Protein AF-A0A9D1AFL1-F1 (afdb_monomer)

Solvent-accessible surface area (backbone atoms only — not comparable to full-atom values): 7717 Å² total; per-residue (Å²): 145,83,75,77,74,68,64,63,64,58,60,62,61,65,68,70,75,69,78,65,87,65,77,75,76,72,66,65,65,44,77,42,78,76,42,75,74,48,72,42,82,86,29,44,32,30,38,30,37,50,45,59,66,92,57,89,72,79,67,43,82,42,79,45,62,48,96,90,42,68,37,44,47,45,50,31,86,37,52,52,47,37,36,32,83,46,102,89,42,67,42,46,48,61,56,32,39,79,72,64,58,34,52,73,70,42,52,54,53,49,16,63,69,35,50,90,69,41,58,69,72,70,57,83,81,121

Structure (mmCIF, N/CA/C/O backbone):
data_AF-A0A9D1AFL1-F1
#
_entry.id   AF-A0A9D1AFL1-F1
#
loop_
_atom_site.group_PDB
_atom_site.id
_atom_site.type_symbol
_atom_site.label_atom_id
_atom_site.label_alt_id
_atom_site.label_comp_id
_atom_site.label_asym_id
_atom_site.label_entity_id
_atom_site.label_seq_id
_atom_site.pdbx_PDB_ins_code
_atom_site.Cartn_x
_atom_site.Cartn_y
_atom_site.Cartn_z
_atom_site.occupancy
_atom_site.B_iso_or_equiv
_atom_site.auth_seq_id
_atom_site.auth_comp_id
_atom_site.auth_asym_id
_atom_site.auth_atom_id
_atom_site.pdbx_PDB_model_num
ATOM 1 N N . MET A 1 1 ? 40.364 20.022 47.396 1.00 50.88 1 MET A N 1
ATOM 2 C CA . MET A 1 1 ? 39.126 19.903 46.589 1.00 50.88 1 MET A CA 1
ATOM 3 C C . MET A 1 1 ? 38.924 21.137 45.696 1.00 50.88 1 MET A C 1
ATOM 5 O O . MET A 1 1 ? 38.024 21.923 45.929 1.00 50.88 1 MET A O 1
ATOM 9 N N . LYS A 1 2 ? 39.799 21.366 44.702 1.00 48.72 2 LYS A N 1
ATOM 10 C CA . LYS A 1 2 ? 39.700 22.515 43.764 1.00 48.72 2 LYS A CA 1
ATOM 11 C C . LYS A 1 2 ? 40.083 22.172 42.311 1.00 48.72 2 LYS A C 1
ATOM 13 O O . LYS A 1 2 ? 40.118 23.053 41.464 1.00 48.72 2 LYS A O 1
ATOM 18 N N . LYS A 1 3 ? 40.371 20.897 42.013 1.00 46.31 3 LYS A N 1
ATOM 19 C CA . LYS A 1 3 ? 40.819 20.443 40.681 1.00 46.31 3 LYS A CA 1
ATOM 20 C C . LYS A 1 3 ? 39.782 19.610 39.912 1.00 46.31 3 LYS A C 1
ATOM 22 O O . LYS A 1 3 ? 39.968 19.393 38.726 1.00 46.31 3 LYS A O 1
ATOM 27 N N . LEU A 1 4 ? 38.681 19.206 40.552 1.00 46.31 4 LEU A N 1
ATOM 28 C CA . LEU A 1 4 ? 37.639 18.373 39.929 1.00 46.31 4 LEU A CA 1
ATOM 29 C C . LEU A 1 4 ? 36.564 19.170 39.172 1.00 46.31 4 LEU A C 1
ATOM 31 O O . LEU A 1 4 ? 35.841 18.595 38.373 1.00 46.31 4 LEU A O 1
ATOM 35 N N . LEU A 1 5 ? 36.484 20.494 39.355 1.00 46.41 5 LEU A N 1
ATOM 36 C CA . LEU A 1 5 ? 35.430 21.306 38.728 1.00 46.41 5 LEU A CA 1
ATOM 37 C C . LEU A 1 5 ? 35.746 21.750 37.287 1.00 46.41 5 LEU A C 1
ATOM 39 O O . LEU A 1 5 ? 34.862 22.221 36.584 1.00 46.41 5 LEU A O 1
ATOM 43 N N . LYS A 1 6 ? 37.003 21.631 36.836 1.00 44.78 6 LYS A N 1
ATOM 44 C CA . LYS A 1 6 ? 37.420 22.123 35.509 1.00 44.78 6 LYS A CA 1
ATOM 45 C C . LYS A 1 6 ? 37.259 21.102 34.381 1.00 44.78 6 LYS A C 1
ATOM 47 O O . LYS A 1 6 ? 37.307 21.500 33.225 1.00 44.78 6 LYS A O 1
ATOM 52 N N . LEU A 1 7 ? 37.051 19.819 34.693 1.00 43.81 7 LEU A N 1
ATOM 53 C CA . LEU A 1 7 ? 36.918 18.780 33.664 1.00 43.81 7 LEU A CA 1
ATOM 54 C C . LEU A 1 7 ? 35.496 18.673 33.090 1.00 43.81 7 LEU A C 1
ATOM 56 O O . LEU A 1 7 ? 35.327 18.243 31.956 1.00 43.81 7 LEU A O 1
ATOM 60 N N . VAL A 1 8 ? 34.477 19.103 33.840 1.00 46.69 8 VAL A N 1
ATOM 61 C CA . VAL A 1 8 ? 33.069 18.973 33.418 1.00 46.69 8 VAL A CA 1
ATOM 62 C C . VAL A 1 8 ? 32.679 20.033 32.374 1.00 46.69 8 VAL A C 1
ATOM 64 O O . VAL A 1 8 ? 31.831 19.784 31.526 1.00 46.69 8 VAL A O 1
ATOM 67 N N . LEU A 1 9 ? 33.347 21.190 32.362 1.00 45.31 9 LEU A N 1
ATOM 68 C CA . LEU A 1 9 ? 33.032 22.295 31.444 1.00 45.31 9 LEU A CA 1
ATOM 69 C C . LEU A 1 9 ? 33.585 22.116 30.019 1.00 45.31 9 LEU A C 1
ATOM 71 O O . LEU A 1 9 ? 33.057 22.721 29.093 1.00 45.31 9 LEU A O 1
ATOM 75 N N . VAL A 1 10 ? 34.603 21.273 29.816 1.00 49.81 10 VAL A N 1
ATOM 76 C CA . VAL A 1 10 ? 35.167 21.031 28.471 1.00 49.81 10 VAL A CA 1
ATOM 77 C C . VAL A 1 10 ? 34.374 19.959 27.713 1.00 49.81 10 VAL A C 1
ATOM 79 O O . VAL A 1 10 ? 34.250 20.039 26.495 1.00 49.81 10 VAL A O 1
ATOM 82 N N . ALA A 1 11 ? 33.750 19.010 28.417 1.00 45.81 11 ALA A N 1
ATOM 83 C CA . ALA A 1 11 ? 32.910 17.987 27.790 1.00 45.81 11 ALA A CA 1
ATOM 84 C C . ALA A 1 11 ? 31.579 18.549 27.249 1.00 45.81 11 ALA A C 1
ATOM 86 O O . ALA A 1 11 ? 31.095 18.088 26.221 1.00 45.81 11 ALA A O 1
ATOM 87 N N . ALA A 1 12 ? 31.018 19.583 27.886 1.00 47.12 12 ALA A N 1
ATOM 88 C CA . ALA A 1 12 ? 29.766 20.203 27.441 1.00 47.12 12 ALA A CA 1
ATOM 89 C C . ALA A 1 12 ? 29.938 21.154 26.238 1.00 47.12 12 ALA A C 1
ATOM 91 O O . ALA A 1 12 ? 28.985 21.387 25.503 1.00 47.12 12 ALA A O 1
ATOM 92 N N . ALA A 1 13 ? 31.143 21.686 26.006 1.00 45.66 13 ALA A N 1
ATOM 93 C CA . ALA A 1 13 ? 31.402 22.603 24.892 1.00 45.66 13 ALA A CA 1
ATOM 94 C C . ALA A 1 13 ? 31.730 21.879 23.573 1.00 45.66 13 ALA A C 1
ATOM 96 O O . ALA A 1 13 ? 31.491 22.426 22.501 1.00 45.66 13 ALA A O 1
ATOM 97 N N . VAL A 1 14 ? 32.242 20.644 23.633 1.00 45.62 14 VAL A N 1
ATOM 98 C CA . VAL A 1 14 ? 32.554 19.844 22.433 1.00 45.62 14 VAL A CA 1
ATOM 99 C C . VAL A 1 14 ? 31.320 19.100 21.902 1.00 45.62 14 VAL A C 1
ATOM 101 O O . VAL A 1 14 ? 31.256 18.798 20.714 1.00 45.62 14 VAL A O 1
ATOM 104 N N . LEU A 1 15 ? 30.298 18.874 22.736 1.00 41.03 15 LEU A N 1
ATOM 105 C CA . LEU A 1 15 ? 29.071 18.184 22.318 1.00 41.03 15 LEU A CA 1
ATOM 106 C C . LEU A 1 15 ? 28.053 19.091 21.595 1.00 41.03 15 LEU A C 1
ATOM 108 O O . LEU A 1 15 ? 27.169 18.580 20.920 1.00 41.03 15 LEU A O 1
ATOM 112 N N . CYS A 1 16 ? 28.182 20.421 21.690 1.00 40.84 16 CYS A N 1
ATOM 113 C CA . CYS A 1 16 ? 27.230 21.372 21.091 1.00 40.84 16 CYS A CA 1
A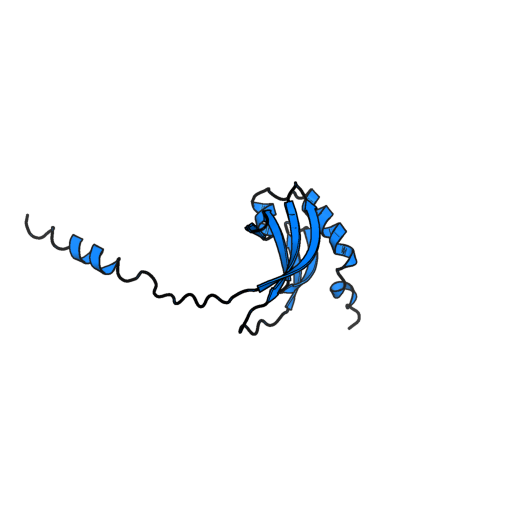TOM 114 C C . CYS A 1 16 ? 27.621 21.892 19.695 1.00 40.84 16 CYS A C 1
ATOM 116 O O . CYS A 1 16 ? 26.853 22.642 19.099 1.00 40.84 16 CYS A O 1
ATOM 118 N N . CYS A 1 17 ? 28.783 21.509 19.154 1.00 44.19 17 CYS A N 1
ATOM 119 C CA . CYS A 1 17 ? 29.269 22.001 17.852 1.00 44.19 17 CYS A CA 1
ATOM 120 C C . CYS A 1 17 ? 29.208 20.957 16.723 1.00 44.19 17 CYS A C 1
ATOM 122 O O . CYS A 1 17 ? 29.695 21.220 15.628 1.00 44.19 17 CYS A O 1
ATOM 124 N N . LEU A 1 18 ? 28.608 19.789 16.973 1.00 44.53 18 LEU A N 1
ATOM 125 C CA . LEU A 1 18 ? 28.371 18.745 15.967 1.00 44.53 18 LEU A CA 1
ATOM 126 C C . LEU A 1 18 ? 26.886 18.596 15.619 1.00 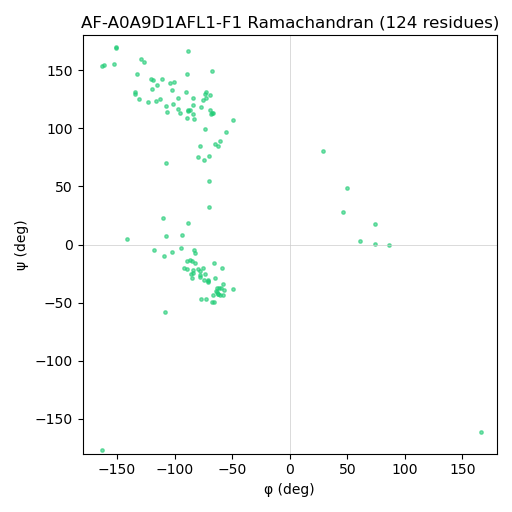44.53 18 LEU A C 1
ATOM 128 O O . LEU A 1 18 ? 26.472 17.556 15.116 1.00 44.53 18 LEU A O 1
ATOM 132 N N . SER A 1 19 ? 26.080 19.637 15.846 1.00 42.72 19 SER A N 1
ATOM 133 C CA . SER A 1 19 ? 24.753 19.747 15.240 1.00 42.72 19 SER A CA 1
ATOM 134 C C . SER A 1 19 ? 24.923 19.997 13.745 1.00 42.72 19 SER A C 1
ATOM 136 O O . SER A 1 19 ? 24.861 21.129 13.278 1.00 42.72 19 SER A O 1
ATOM 138 N N . PHE A 1 20 ? 25.258 18.918 13.041 1.00 44.41 20 PHE A N 1
ATOM 139 C CA . PHE A 1 20 ? 24.852 18.607 11.685 1.00 44.41 20 PHE A CA 1
ATOM 140 C C . PHE A 1 20 ? 24.581 19.842 10.820 1.00 44.41 20 PHE A C 1
ATOM 142 O O . PHE A 1 20 ? 23.445 20.161 10.490 1.00 44.41 20 PHE A O 1
ATOM 149 N N . ALA A 1 21 ? 25.657 20.439 10.311 1.0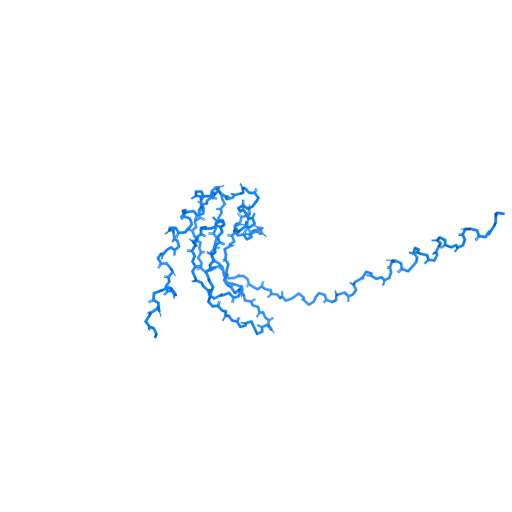0 40.62 21 ALA A N 1
ATOM 150 C CA . ALA A 1 21 ? 25.648 20.895 8.927 1.00 40.62 21 ALA A CA 1
ATOM 151 C C . ALA A 1 21 ? 25.659 19.656 8.005 1.00 40.62 21 ALA A C 1
ATOM 153 O O . ALA A 1 21 ? 26.540 19.492 7.167 1.00 40.62 21 ALA A O 1
ATOM 154 N N . ALA A 1 22 ? 24.702 18.741 8.193 1.00 39.84 22 ALA A N 1
ATOM 155 C CA . ALA A 1 22 ? 24.239 17.925 7.095 1.00 39.84 22 ALA A CA 1
ATOM 156 C C . ALA A 1 22 ? 23.414 18.901 6.271 1.00 39.84 22 ALA A C 1
ATOM 158 O O . ALA A 1 22 ? 22.310 19.286 6.647 1.00 39.84 22 ALA A O 1
ATOM 159 N N . CYS A 1 23 ? 24.035 19.414 5.215 1.00 38.16 23 CYS A N 1
ATOM 160 C CA . CYS A 1 23 ? 23.317 20.051 4.136 1.00 38.16 23 CYS A CA 1
ATOM 161 C C . CYS A 1 23 ? 22.295 19.009 3.666 1.00 38.16 23 CYS A C 1
ATOM 163 O O . CYS A 1 23 ? 22.660 18.068 2.966 1.00 38.16 23 CYS A O 1
ATOM 165 N N . GLU A 1 24 ? 21.056 19.105 4.158 1.00 39.69 24 GLU A N 1
ATOM 166 C CA . GLU A 1 24 ? 19.915 18.393 3.602 1.00 39.69 24 GLU A CA 1
ATOM 167 C C . GLU A 1 24 ? 19.792 18.893 2.168 1.00 39.69 24 GLU A C 1
ATOM 169 O O . GLU A 1 24 ? 19.116 19.882 1.875 1.00 39.69 24 GLU A O 1
ATOM 174 N N . GLN A 1 25 ? 20.482 18.224 1.254 1.00 41.19 25 GLN A N 1
ATOM 175 C CA . GLN A 1 25 ? 20.064 18.199 -0.125 1.00 41.19 25 GLN A CA 1
ATOM 176 C C . GLN A 1 25 ? 18.732 17.456 -0.086 1.00 41.19 25 GLN A C 1
ATOM 178 O O . GLN A 1 25 ? 18.682 16.232 -0.125 1.00 41.19 25 GLN A O 1
ATOM 183 N N . ARG A 1 26 ? 17.652 18.209 0.156 1.00 45.62 26 ARG A N 1
ATOM 184 C CA . ARG A 1 26 ? 16.282 17.733 0.016 1.00 45.62 26 ARG A CA 1
ATOM 185 C C . ARG A 1 26 ? 16.117 17.376 -1.450 1.00 45.62 26 ARG A C 1
ATOM 187 O O . ARG A 1 26 ? 15.697 18.215 -2.249 1.00 45.62 26 ARG A O 1
ATOM 194 N N . GLU A 1 27 ? 16.511 16.159 -1.807 1.00 56.62 27 GLU A N 1
ATOM 195 C CA . GLU A 1 27 ? 16.041 15.499 -3.012 1.00 56.62 27 GLU A CA 1
ATOM 196 C C . GLU A 1 27 ? 14.524 15.647 -2.976 1.00 56.62 27 GLU A C 1
ATOM 198 O O . GLU A 1 27 ? 13.840 15.160 -2.077 1.00 56.62 27 GLU A O 1
ATOM 203 N N . THR A 1 28 ? 14.009 16.512 -3.844 1.00 58.19 28 THR A N 1
ATOM 204 C CA . THR A 1 28 ? 12.588 16.829 -3.856 1.00 58.19 28 THR A CA 1
ATOM 205 C C . THR A 1 28 ? 11.919 15.665 -4.558 1.00 58.19 28 THR A C 1
ATOM 207 O O . THR A 1 28 ? 11.758 15.701 -5.774 1.00 58.19 28 THR A O 1
ATOM 210 N N . THR A 1 29 ? 11.611 14.607 -3.812 1.00 72.38 29 THR A N 1
ATOM 211 C CA . THR A 1 29 ? 10.870 13.470 -4.345 1.00 72.38 29 THR A CA 1
ATOM 212 C C . THR A 1 29 ? 9.452 13.937 -4.649 1.00 72.38 29 THR A C 1
ATOM 214 O O . THR A 1 29 ? 8.710 14.330 -3.745 1.00 72.38 29 THR A O 1
ATOM 217 N N . ILE A 1 30 ? 9.090 13.962 -5.930 1.00 86.56 30 ILE A N 1
ATOM 218 C CA . ILE A 1 30 ? 7.732 14.300 -6.360 1.00 86.56 30 ILE A CA 1
ATOM 219 C C . ILE A 1 30 ? 6.940 12.998 -6.407 1.00 86.56 30 ILE A C 1
ATOM 221 O O . ILE A 1 30 ? 7.405 12.007 -6.961 1.00 86.56 30 ILE A O 1
ATOM 225 N N . ILE A 1 31 ? 5.755 12.997 -5.802 1.00 89.75 31 ILE A N 1
ATOM 226 C CA . ILE A 1 31 ? 4.870 11.833 -5.762 1.00 89.75 31 ILE A CA 1
ATOM 227 C C . ILE A 1 31 ? 3.774 12.039 -6.797 1.00 89.75 31 ILE A C 1
ATOM 229 O O . ILE A 1 31 ? 3.016 13.007 -6.715 1.00 89.75 31 ILE A O 1
ATOM 233 N N . HIS A 1 32 ? 3.680 11.117 -7.745 1.00 91.56 32 HIS A N 1
ATOM 234 C CA . HIS A 1 32 ? 2.622 11.077 -8.743 1.00 91.56 32 HIS A CA 1
ATOM 235 C C . HIS A 1 32 ? 1.675 9.930 -8.419 1.00 91.56 32 HIS A C 1
ATOM 237 O O . HIS A 1 32 ? 2.080 8.770 -8.415 1.00 91.56 32 HIS A O 1
ATOM 243 N N . THR A 1 33 ? 0.405 10.232 -8.165 1.00 94.00 33 THR A N 1
ATOM 244 C CA . THR A 1 33 ? -0.617 9.188 -8.049 1.00 94.00 33 THR A CA 1
ATOM 245 C C . THR A 1 33 ? -0.845 8.565 -9.422 1.00 94.00 33 THR A C 1
ATOM 247 O O . THR A 1 33 ? -1.307 9.236 -10.343 1.00 94.00 33 THR A O 1
ATOM 250 N N . VAL A 1 34 ? -0.530 7.277 -9.552 1.00 93.88 34 VAL A N 1
ATOM 251 C CA . VAL A 1 34 ? -0.794 6.495 -10.766 1.00 93.88 34 VAL A CA 1
ATOM 252 C C . VAL A 1 34 ? -2.274 6.137 -10.804 1.00 93.88 34 VAL A C 1
ATOM 254 O O . VAL A 1 34 ? -2.941 6.317 -11.821 1.00 93.88 34 VAL A O 1
ATOM 257 N N . ARG A 1 35 ? -2.795 5.656 -9.669 1.00 94.75 35 ARG A N 1
ATOM 258 C CA . ARG A 1 35 ? -4.215 5.360 -9.462 1.00 94.75 35 ARG A CA 1
ATOM 259 C C . ARG A 1 35 ? -4.550 5.282 -7.977 1.00 94.75 35 ARG A C 1
ATOM 261 O O . ARG A 1 35 ? -3.701 4.920 -7.164 1.00 94.75 35 ARG A O 1
ATOM 268 N N . THR A 1 36 ? -5.812 5.542 -7.657 1.00 97.62 36 THR A N 1
ATOM 269 C CA . THR A 1 36 ? -6.395 5.153 -6.371 1.00 97.62 36 THR A CA 1
ATOM 270 C C . THR A 1 36 ? -6.866 3.712 -6.464 1.00 97.62 36 THR A C 1
ATOM 272 O O . THR A 1 36 ? -7.705 3.399 -7.307 1.00 97.62 36 THR A O 1
ATOM 275 N N . VAL A 1 37 ? -6.316 2.853 -5.607 1.00 97.75 37 VAL A N 1
ATOM 276 C CA . VAL A 1 37 ? -6.663 1.427 -5.532 1.00 97.75 37 VAL A CA 1
ATOM 277 C C . VAL A 1 37 ? -8.044 1.271 -4.903 1.00 97.75 37 VAL A C 1
ATOM 279 O O . VAL A 1 37 ? -8.909 0.580 -5.433 1.00 97.75 37 VAL A O 1
ATOM 282 N N . GLY A 1 38 ? -8.284 1.977 -3.795 1.00 98.12 38 GLY A N 1
ATOM 283 C CA . GLY A 1 38 ? -9.559 1.916 -3.093 1.00 98.12 38 GLY A CA 1
ATOM 284 C C . GLY A 1 38 ? -9.512 2.516 -1.694 1.00 98.12 38 GLY A C 1
ATOM 285 O O . GLY A 1 38 ? -8.629 3.306 -1.354 1.00 98.12 38 GLY A O 1
ATOM 286 N N . THR A 1 39 ? -10.503 2.157 -0.881 1.00 98.44 39 THR A N 1
ATOM 287 C CA . THR A 1 39 ? -10.569 2.508 0.542 1.00 98.44 39 THR A CA 1
ATOM 288 C C . THR A 1 39 ? -10.687 1.232 1.361 1.00 98.44 39 THR A C 1
ATOM 290 O O . THR A 1 39 ? -11.633 0.471 1.172 1.00 98.44 39 THR A O 1
ATOM 293 N N . TYR A 1 40 ? -9.744 1.041 2.278 1.00 98.19 40 TYR A N 1
ATOM 294 C CA . TYR A 1 40 ? -9.540 -0.184 3.049 1.00 98.19 40 TYR A CA 1
ATOM 295 C C . TYR A 1 40 ? -9.334 0.185 4.514 1.00 98.19 40 TYR A C 1
ATOM 297 O O . TYR A 1 40 ? -8.620 1.144 4.807 1.00 98.19 40 TYR A O 1
ATOM 305 N N . SER A 1 41 ? -10.048 -0.474 5.427 1.00 96.75 41 SER A N 1
ATOM 306 C CA . SER A 1 41 ? -10.135 -0.062 6.843 1.00 96.75 41 SER A CA 1
ATOM 307 C C . SER A 1 41 ? -10.387 1.446 7.077 1.00 96.75 41 SER A C 1
ATOM 309 O O . SER A 1 41 ? -10.025 2.012 8.104 1.00 96.75 41 SER A O 1
ATOM 311 N N . GLY A 1 42 ? -11.055 2.114 6.126 1.00 97.38 42 GLY A N 1
ATOM 312 C CA . GLY A 1 42 ? -11.343 3.554 6.172 1.00 97.38 42 GLY A CA 1
ATOM 313 C C . GLY A 1 42 ? -10.240 4.470 5.625 1.00 97.38 42 GLY A C 1
ATOM 314 O O . GLY A 1 42 ? -10.452 5.680 5.570 1.00 97.38 42 GLY A O 1
ATOM 315 N N . TYR A 1 43 ? -9.114 3.922 5.169 1.00 98.44 43 TYR A N 1
ATOM 316 C CA . TYR A 1 43 ? -7.994 4.671 4.600 1.00 98.44 43 TYR A CA 1
ATOM 317 C C . TYR A 1 43 ? -7.955 4.560 3.079 1.00 98.44 43 TYR A C 1
ATOM 319 O O . TYR A 1 43 ? -8.160 3.482 2.517 1.00 98.44 43 TYR A O 1
ATOM 327 N N . ARG A 1 44 ? -7.664 5.672 2.393 1.00 98.25 44 ARG A N 1
ATOM 328 C CA . ARG A 1 44 ? -7.420 5.652 0.945 1.00 98.25 44 ARG A CA 1
ATOM 329 C C . ARG A 1 44 ? -6.059 5.024 0.676 1.00 98.25 44 ARG A C 1
ATOM 331 O O . ARG A 1 44 ? -5.067 5.450 1.265 1.00 98.25 44 ARG A O 1
ATOM 338 N N . VAL A 1 45 ? -6.019 4.076 -0.253 1.00 98.50 45 VAL A N 1
ATOM 339 C CA . VAL A 1 45 ? -4.782 3.457 -0.730 1.00 98.50 45 VAL A CA 1
ATOM 340 C C . VAL A 1 45 ? -4.558 3.848 -2.183 1.00 98.50 45 VAL A C 1
ATOM 342 O O . VAL A 1 45 ? -5.428 3.622 -3.026 1.00 98.50 45 VAL A O 1
ATOM 345 N N . ASP A 1 46 ? -3.392 4.422 -2.473 1.00 98.00 46 ASP A N 1
ATOM 346 C CA . ASP A 1 46 ? -2.987 4.795 -3.828 1.00 98.00 46 ASP A CA 1
ATOM 347 C C . ASP A 1 46 ? -1.718 4.038 -4.239 1.00 98.00 46 ASP A C 1
ATOM 349 O O . ASP A 1 46 ? -0.787 3.877 -3.448 1.00 98.00 46 ASP A O 1
ATOM 353 N N . CYS A 1 47 ? -1.665 3.627 -5.506 1.00 96.19 47 CYS A N 1
ATOM 354 C CA . CYS A 1 47 ? -0.425 3.253 -6.176 1.00 96.19 47 CYS A CA 1
ATOM 355 C C . CYS A 1 47 ? 0.223 4.539 -6.700 1.00 96.19 47 CYS A C 1
ATOM 357 O O . CYS A 1 47 ? -0.414 5.322 -7.419 1.00 96.19 47 CYS A O 1
ATOM 359 N N . VAL A 1 48 ? 1.481 4.773 -6.338 1.00 94.31 48 VAL A N 1
ATOM 360 C CA . VAL A 1 48 ? 2.201 6.006 -6.659 1.00 94.31 48 VAL A CA 1
ATOM 361 C C . VAL A 1 48 ? 3.522 5.727 -7.350 1.00 94.31 48 VAL A C 1
ATOM 363 O O . VAL A 1 48 ? 4.116 4.664 -7.187 1.00 94.31 48 VAL A O 1
ATOM 366 N N . TRP A 1 49 ? 3.990 6.734 -8.077 1.00 91.06 49 TRP A N 1
ATOM 367 C CA . TRP A 1 49 ? 5.308 6.806 -8.676 1.00 91.06 49 TRP A CA 1
ATOM 368 C C . TRP A 1 49 ? 6.102 7.966 -8.054 1.00 91.06 49 TRP A C 1
ATOM 370 O O . TRP A 1 49 ? 5.660 9.116 -8.072 1.00 91.06 49 TRP A O 1
ATOM 380 N N . PHE A 1 50 ? 7.271 7.664 -7.500 1.00 87.88 50 PHE A N 1
ATOM 381 C CA . PHE A 1 50 ? 8.246 8.613 -6.990 1.00 87.88 50 PHE A CA 1
ATOM 382 C C . PHE A 1 50 ? 9.197 9.041 -8.109 1.00 87.88 50 PHE A C 1
ATOM 384 O O . PHE A 1 50 ? 9.993 8.257 -8.632 1.00 87.88 50 PHE A O 1
ATOM 391 N N . GLU A 1 51 ? 9.130 10.322 -8.457 1.00 84.44 51 GLU A N 1
ATOM 392 C CA . GLU A 1 51 ? 10.091 10.971 -9.335 1.00 84.44 51 GLU A CA 1
ATOM 393 C C . GLU A 1 51 ? 11.251 11.508 -8.489 1.00 84.44 51 GLU A C 1
ATOM 395 O O . GLU A 1 51 ? 11.083 12.412 -7.662 1.00 84.44 51 GLU A O 1
ATOM 400 N N . HIS A 1 52 ? 12.441 10.957 -8.716 1.00 76.81 52 HIS A N 1
ATOM 401 C CA . HIS A 1 52 ? 13.675 11.417 -8.092 1.00 76.81 52 HIS A CA 1
ATOM 402 C C . HIS A 1 52 ? 14.385 12.388 -9.036 1.00 76.81 52 HIS A C 1
ATOM 404 O O . HIS A 1 52 ? 14.853 12.000 -10.108 1.00 76.81 52 HIS A O 1
ATOM 410 N N . LYS A 1 53 ? 14.482 13.664 -8.649 1.00 62.56 53 LYS A N 1
ATOM 411 C CA . LYS A 1 53 ? 15.326 14.622 -9.371 1.00 62.56 53 LYS A CA 1
ATOM 412 C C . LYS A 1 53 ? 16.789 14.302 -9.080 1.00 62.56 53 LYS A C 1
ATOM 414 O O . LYS A 1 53 ? 17.178 14.225 -7.923 1.00 62.56 53 LYS A O 1
ATOM 419 N N . ASP A 1 54 ? 17.571 14.122 -10.140 1.00 60.31 54 ASP A N 1
ATOM 420 C CA . ASP A 1 54 ? 19.032 13.955 -10.125 1.00 60.31 54 ASP A CA 1
ATOM 421 C C . ASP A 1 54 ? 19.582 12.597 -9.638 1.00 60.31 54 ASP A C 1
ATOM 423 O O . ASP A 1 54 ? 20.794 12.380 -9.697 1.00 60.31 54 ASP A O 1
ATOM 427 N N . ALA A 1 55 ? 18.726 11.643 -9.259 1.00 61.44 55 ALA A N 1
ATOM 428 C CA . ALA A 1 55 ? 19.143 10.275 -8.958 1.00 61.44 55 ALA A CA 1
ATOM 429 C C . ALA A 1 55 ? 18.926 9.365 -10.177 1.00 61.44 55 ALA A C 1
ATOM 431 O O . ALA A 1 55 ? 17.801 9.146 -10.623 1.00 61.44 55 ALA A O 1
ATOM 432 N N . ASN A 1 56 ? 20.012 8.812 -10.722 1.00 60.69 56 ASN A N 1
ATOM 433 C CA . ASN A 1 56 ? 19.939 7.788 -11.764 1.00 60.69 56 ASN A CA 1
ATOM 434 C C . ASN A 1 56 ? 19.643 6.440 -11.094 1.00 60.69 56 ASN A C 1
ATOM 436 O O . ASN A 1 56 ? 20.543 5.634 -10.852 1.00 60.69 56 ASN A O 1
ATOM 440 N N . VAL A 1 57 ? 18.391 6.257 -10.681 1.00 64.88 57 VAL A N 1
ATOM 441 C CA . VAL A 1 57 ? 17.963 5.046 -9.991 1.00 64.88 57 VAL A CA 1
ATOM 442 C C . VAL A 1 57 ? 17.650 3.990 -11.041 1.00 64.88 57 VAL A C 1
ATOM 444 O O . VAL A 1 57 ? 16.685 4.112 -11.793 1.00 64.88 57 VAL A O 1
ATOM 447 N N . VAL A 1 58 ? 18.514 2.978 -11.139 1.00 70.75 58 VAL A N 1
ATOM 448 C CA . VAL A 1 58 ? 18.286 1.843 -12.036 1.00 70.75 58 VAL A CA 1
ATOM 449 C C . VAL A 1 58 ? 17.074 1.090 -11.518 1.00 70.75 58 VAL A C 1
ATOM 451 O O . VAL A 1 58 ? 17.129 0.517 -10.433 1.00 70.75 58 VAL A O 1
ATOM 454 N N . ALA A 1 59 ? 15.993 1.116 -12.292 1.00 72.69 59 ALA A N 1
ATOM 455 C CA . ALA A 1 59 ? 14.796 0.393 -11.926 1.00 72.69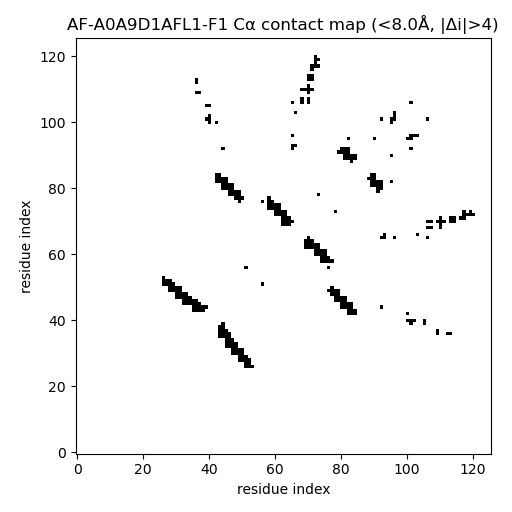 59 ALA A CA 1
ATOM 456 C C . ALA A 1 59 ? 15.002 -1.111 -12.135 1.00 72.69 59 ALA A C 1
ATOM 458 O O . ALA A 1 59 ? 15.440 -1.537 -13.209 1.00 72.69 59 ALA A O 1
ATOM 459 N N . VAL A 1 60 ? 14.681 -1.906 -11.120 1.00 80.81 60 VAL A N 1
ATOM 460 C CA . VAL A 1 60 ? 14.607 -3.369 -11.218 1.00 80.81 60 VAL A CA 1
ATOM 461 C C . VAL A 1 60 ? 13.153 -3.793 -11.092 1.00 80.81 60 VAL A C 1
ATOM 463 O O . VAL A 1 60 ? 12.391 -3.178 -10.357 1.00 80.81 60 VAL A O 1
ATOM 466 N N . VAL A 1 61 ? 12.739 -4.805 -11.848 1.00 84.38 61 VAL A N 1
ATOM 467 C CA . VAL A 1 61 ? 11.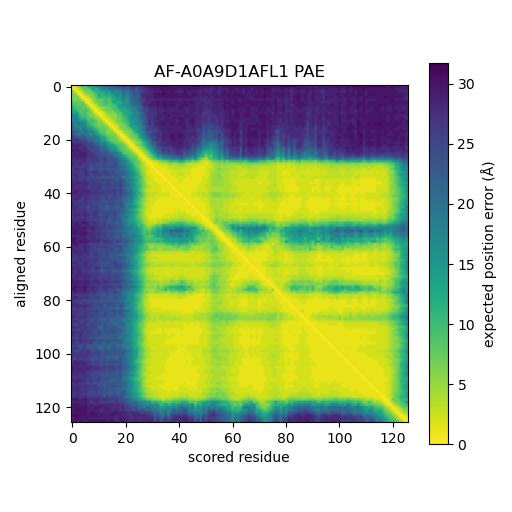385 -5.357 -11.725 1.00 84.38 61 VAL A CA 1
ATOM 468 C C . VAL A 1 61 ? 11.358 -6.240 -10.481 1.00 84.38 61 VAL A C 1
ATOM 470 O O . VAL A 1 61 ? 12.116 -7.206 -10.411 1.00 84.38 61 VAL A O 1
ATOM 473 N N . GLU A 1 62 ? 10.522 -5.895 -9.506 1.00 86.50 62 GLU A N 1
ATOM 474 C CA . GLU A 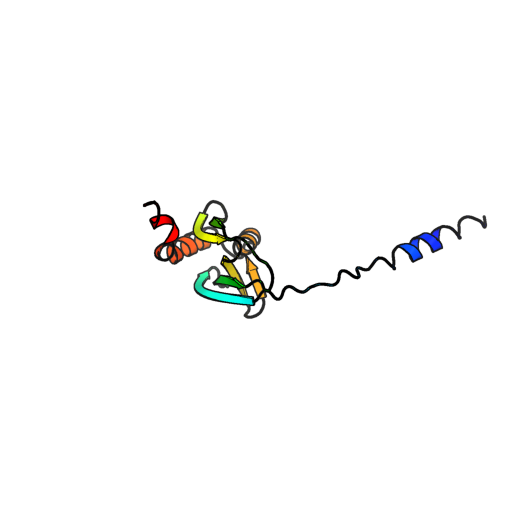1 62 ? 10.427 -6.600 -8.226 1.00 86.50 62 GLU A CA 1
ATOM 475 C C . GLU A 1 62 ? 8.964 -6.876 -7.866 1.00 86.50 62 GLU A C 1
ATOM 477 O O . GLU A 1 62 ? 8.063 -6.103 -8.207 1.00 86.50 62 GLU A O 1
ATOM 482 N N . GLU A 1 63 ? 8.729 -8.004 -7.196 1.00 91.25 63 GLU A N 1
ATOM 483 C CA . GLU A 1 63 ? 7.431 -8.332 -6.612 1.00 91.25 63 GLU A CA 1
ATOM 484 C C . GLU A 1 63 ? 7.211 -7.496 -5.346 1.00 91.25 63 GLU A C 1
ATOM 486 O O . GLU A 1 63 ? 8.002 -7.548 -4.405 1.00 91.25 63 GLU A O 1
ATOM 491 N N . TYR A 1 64 ? 6.113 -6.746 -5.287 1.00 93.44 64 TYR A N 1
ATOM 492 C CA . TYR A 1 64 ? 5.704 -6.051 -4.075 1.00 93.44 64 TYR A CA 1
ATOM 493 C C . TYR A 1 64 ? 4.809 -6.959 -3.230 1.00 93.44 64 TYR A C 1
ATOM 495 O O . TYR A 1 64 ? 3.651 -7.220 -3.575 1.00 93.44 64 TYR A O 1
ATOM 503 N N . THR A 1 65 ? 5.350 -7.419 -2.102 1.00 95.25 65 THR A N 1
ATOM 504 C CA . THR A 1 65 ? 4.669 -8.299 -1.143 1.00 95.25 65 THR A CA 1
ATOM 505 C C . THR A 1 65 ? 4.572 -7.656 0.241 1.00 95.25 65 THR A C 1
ATOM 507 O O . THR A 1 65 ? 5.536 -7.040 0.700 1.00 95.25 65 THR A O 1
ATOM 510 N N . VAL A 1 66 ? 3.456 -7.857 0.948 1.00 96.81 66 VAL A N 1
ATOM 511 C CA . VAL A 1 66 ? 3.286 -7.484 2.366 1.00 96.81 66 VAL A CA 1
ATOM 512 C C . VAL A 1 66 ? 2.712 -8.682 3.115 1.00 96.81 66 VAL A C 1
ATOM 514 O O . VAL A 1 66 ? 1.674 -9.187 2.711 1.00 96.81 66 VAL A O 1
ATOM 517 N N . ASP A 1 67 ? 3.369 -9.135 4.189 1.00 96.25 67 ASP A N 1
ATOM 518 C CA . ASP A 1 67 ? 2.932 -10.305 4.981 1.00 96.25 67 ASP A CA 1
ATOM 519 C C . ASP A 1 67 ? 2.629 -11.546 4.120 1.00 96.25 67 ASP A C 1
ATOM 521 O O . ASP A 1 67 ? 1.558 -12.142 4.198 1.00 96.25 67 ASP A O 1
ATOM 525 N N . ASP A 1 68 ? 3.559 -11.875 3.218 1.00 94.81 68 ASP A N 1
ATOM 526 C CA . ASP A 1 68 ? 3.444 -12.942 2.212 1.00 94.81 68 ASP A CA 1
ATOM 527 C C . ASP A 1 68 ? 2.287 -12.781 1.197 1.00 94.81 68 ASP A C 1
ATOM 529 O O . ASP A 1 68 ? 2.114 -13.622 0.311 1.00 94.81 68 ASP A O 1
ATOM 533 N N . VAL A 1 69 ? 1.524 -11.684 1.250 1.00 96.94 69 VAL A N 1
ATOM 534 C CA . VAL A 1 69 ? 0.520 -11.338 0.239 1.00 96.94 69 VAL A CA 1
ATOM 535 C C . VAL A 1 69 ? 1.200 -10.624 -0.920 1.00 96.94 69 VAL A C 1
ATOM 537 O O . VAL A 1 69 ? 1.679 -9.497 -0.790 1.00 96.94 69 VAL A O 1
ATOM 540 N N . TYR A 1 70 ? 1.218 -11.286 -2.072 1.00 95.94 70 TYR A N 1
ATOM 541 C CA . TYR A 1 70 ? 1.608 -10.685 -3.341 1.00 95.94 70 TYR A CA 1
ATOM 542 C C . TYR A 1 70 ? 0.567 -9.664 -3.801 1.00 95.94 70 TYR A C 1
ATOM 544 O O . TYR A 1 70 ? -0.614 -9.998 -3.884 1.00 95.94 70 TYR A O 1
ATOM 552 N N . ILE A 1 71 ? 1.010 -8.449 -4.130 1.00 95.25 71 ILE A N 1
ATOM 553 C CA . ILE A 1 71 ? 0.126 -7.373 -4.592 1.00 95.25 71 ILE A CA 1
ATOM 554 C C . ILE A 1 71 ? 0.327 -7.102 -6.082 1.00 95.25 71 ILE A C 1
ATOM 556 O O . ILE A 1 71 ? -0.626 -7.188 -6.852 1.00 95.25 71 ILE A O 1
ATOM 560 N N . GLN A 1 72 ? 1.550 -6.762 -6.493 1.00 93.06 72 GLN A N 1
ATOM 561 C CA . GLN A 1 72 ? 1.862 -6.451 -7.887 1.00 93.06 72 GLN A CA 1
ATOM 562 C C . GLN A 1 72 ? 3.370 -6.517 -8.138 1.00 93.06 72 GLN A C 1
ATOM 564 O O . GLN A 1 72 ? 4.162 -6.253 -7.236 1.00 93.06 72 GLN A O 1
ATOM 569 N N . THR A 1 73 ? 3.769 -6.791 -9.378 1.00 90.44 73 THR A N 1
ATOM 570 C CA . THR A 1 73 ? 5.144 -6.637 -9.854 1.00 90.44 73 THR A CA 1
ATOM 571 C C . THR A 1 73 ? 5.308 -5.293 -10.564 1.00 90.44 73 THR A C 1
ATOM 573 O O . THR A 1 73 ? 4.558 -4.984 -11.491 1.00 90.44 73 THR A O 1
ATOM 576 N N . PHE A 1 74 ? 6.286 -4.478 -10.162 1.00 86.88 74 PHE A N 1
ATOM 577 C CA . PHE A 1 74 ? 6.554 -3.184 -10.804 1.00 86.88 74 PHE A CA 1
ATOM 578 C C . PHE A 1 74 ? 8.027 -2.758 -10.724 1.00 86.88 74 PHE A C 1
ATOM 580 O O . PHE A 1 74 ? 8.812 -3.374 -10.004 1.00 86.88 74 PHE A O 1
ATOM 587 N N . PRO A 1 75 ? 8.436 -1.708 -11.467 1.00 81.62 75 PRO A N 1
ATOM 588 C CA . PRO A 1 75 ? 9.795 -1.183 -11.386 1.00 81.62 75 PRO A CA 1
ATOM 589 C C . PRO A 1 75 ? 10.078 -0.512 -10.022 1.00 81.62 75 PRO A C 1
ATOM 591 O O . PRO A 1 75 ? 9.538 0.551 -9.709 1.00 81.62 75 PRO A O 1
ATOM 594 N N . ASP A 1 76 ? 10.954 -1.106 -9.218 1.00 77.38 76 ASP A N 1
ATOM 595 C CA . ASP A 1 76 ? 11.432 -0.588 -7.931 1.00 77.38 76 ASP A CA 1
ATOM 596 C C . ASP A 1 76 ? 12.677 0.298 -8.118 1.00 77.38 76 ASP A C 1
ATOM 598 O O . ASP A 1 76 ? 13.467 0.026 -9.026 1.00 77.38 76 ASP A O 1
ATOM 602 N N . PRO A 1 77 ? 12.899 1.364 -7.316 1.00 76.06 77 PRO A N 1
ATOM 603 C CA . PRO A 1 77 ? 12.139 1.838 -6.149 1.00 76.06 77 PRO A CA 1
ATOM 604 C C . PRO A 1 77 ? 11.083 2.892 -6.455 1.00 76.06 77 PRO A C 1
ATOM 606 O O . PRO A 1 77 ? 10.508 3.490 -5.544 1.00 76.06 77 PRO A O 1
ATOM 609 N N . SER A 1 78 ? 10.842 3.147 -7.735 1.00 85.19 78 SER A N 1
ATOM 610 C CA . SER A 1 78 ? 10.006 4.253 -8.163 1.00 85.19 78 SER A CA 1
ATOM 611 C C . SER A 1 78 ? 8.526 4.031 -7.867 1.00 85.19 78 SER A C 1
ATOM 613 O O . SER A 1 78 ? 7.838 5.006 -7.599 1.00 85.19 78 SER A O 1
ATOM 615 N N . TYR A 1 79 ? 8.011 2.805 -7.888 1.00 88.38 79 TYR A N 1
ATOM 616 C CA . TYR A 1 79 ? 6.599 2.544 -7.594 1.00 88.38 79 TYR A CA 1
ATOM 617 C C . TYR A 1 79 ? 6.412 2.042 -6.159 1.00 88.38 79 TYR A C 1
ATOM 619 O O . TYR A 1 79 ? 7.226 1.266 -5.668 1.00 88.38 79 TYR A O 1
ATOM 627 N N . LYS A 1 80 ? 5.362 2.498 -5.461 1.00 92.88 80 LYS A N 1
ATOM 628 C CA . LYS A 1 80 ? 4.970 2.013 -4.119 1.00 92.88 80 LYS A CA 1
ATOM 629 C C . LYS A 1 80 ? 3.459 2.152 -3.903 1.00 92.88 80 LYS A C 1
ATOM 631 O O . LYS A 1 80 ? 2.783 2.871 -4.637 1.00 92.88 80 LYS A O 1
ATOM 636 N N . TYR A 1 81 ? 2.962 1.553 -2.820 1.00 96.69 81 TYR A N 1
ATOM 637 C CA . TYR A 1 81 ? 1.629 1.822 -2.276 1.00 96.69 81 TYR A CA 1
ATOM 638 C C . TYR A 1 81 ? 1.690 2.726 -1.050 1.00 96.69 81 TYR A C 1
ATOM 640 O O . TYR A 1 81 ? 2.475 2.474 -0.128 1.00 96.69 81 TYR A O 1
ATOM 648 N N . LEU A 1 82 ? 0.837 3.751 -1.037 1.00 97.44 82 LEU A N 1
ATOM 649 C CA . LEU A 1 82 ? 0.668 4.675 0.080 1.00 97.44 82 LEU A CA 1
ATOM 650 C C . LEU A 1 82 ? -0.731 4.559 0.674 1.00 97.44 82 LEU A C 1
ATOM 652 O O . LEU A 1 82 ? -1.721 4.530 -0.054 1.00 97.44 82 LEU A O 1
ATOM 656 N N . VAL A 1 83 ? -0.797 4.564 2.001 1.00 98.31 83 VAL A N 1
ATOM 657 C CA . VAL A 1 83 ? -2.024 4.603 2.795 1.00 98.31 83 VAL A CA 1
ATOM 658 C C . VAL A 1 83 ? -2.148 5.999 3.390 1.00 98.31 83 VAL A C 1
ATOM 660 O O . VAL A 1 83 ? -1.317 6.411 4.198 1.00 98.31 83 VAL A O 1
ATOM 663 N N . TYR A 1 84 ? -3.163 6.748 2.966 1.00 97.31 84 TYR A N 1
ATOM 664 C CA . TYR A 1 84 ? -3.370 8.134 3.382 1.00 97.31 84 TYR A CA 1
ATOM 665 C C . TYR A 1 84 ? -4.160 8.193 4.687 1.00 97.31 84 TYR A C 1
ATOM 667 O O . TYR A 1 84 ? -5.340 7.841 4.726 1.00 97.31 84 TYR A O 1
ATOM 675 N N . LEU A 1 85 ? -3.520 8.708 5.737 1.00 96.19 85 LEU A N 1
ATOM 676 C CA . LEU A 1 85 ? -4.153 9.019 7.022 1.00 96.19 85 LEU A CA 1
ATOM 677 C C . LEU A 1 85 ? -5.020 10.281 6.909 1.00 96.19 85 LEU A C 1
ATOM 679 O O . LEU A 1 85 ? -6.020 10.437 7.609 1.00 96.19 85 LEU A O 1
ATOM 683 N N . ASN A 1 86 ? -4.615 11.192 6.023 1.00 93.62 86 ASN A N 1
ATOM 684 C CA . ASN A 1 86 ? -5.368 12.346 5.538 1.00 93.62 86 ASN A CA 1
ATOM 685 C C . ASN A 1 86 ? -4.716 12.870 4.239 1.00 93.62 86 ASN A C 1
ATOM 687 O O . ASN A 1 86 ? -3.728 12.319 3.769 1.00 93.62 86 ASN A O 1
ATOM 691 N N . ASP A 1 87 ? -5.222 13.966 3.666 1.00 87.88 87 ASP A N 1
ATOM 692 C CA . ASP A 1 87 ? -4.740 14.504 2.379 1.00 87.88 87 ASP A CA 1
ATOM 693 C C . ASP A 1 87 ? -3.248 14.879 2.334 1.00 87.88 87 ASP A C 1
ATOM 695 O O . ASP A 1 87 ? -2.685 15.036 1.250 1.00 87.88 87 ASP A O 1
ATOM 699 N N . LYS A 1 88 ? -2.611 15.084 3.491 1.00 88.31 88 LYS A N 1
ATOM 700 C CA . LYS A 1 88 ? -1.217 15.539 3.599 1.00 88.31 88 LYS A CA 1
ATOM 701 C C . LYS A 1 88 ? -0.304 14.542 4.298 1.00 88.31 88 LYS A C 1
ATOM 703 O O . LYS A 1 88 ? 0.889 14.817 4.390 1.00 88.31 88 LYS A O 1
ATOM 708 N N . ASP A 1 89 ? -0.855 13.446 4.800 1.00 93.75 89 ASP A N 1
ATOM 709 C CA . ASP A 1 89 ? -0.146 12.502 5.650 1.00 93.75 89 ASP A CA 1
ATOM 710 C C . ASP A 1 89 ? -0.433 11.077 5.201 1.00 93.75 89 ASP A C 1
ATOM 712 O O . ASP A 1 89 ? -1.586 10.692 4.984 1.00 93.75 89 ASP A O 1
ATOM 716 N N . TRP A 1 90 ? 0.630 10.311 5.028 1.00 96.31 90 TRP A N 1
ATOM 717 C CA . TRP A 1 90 ? 0.580 8.983 4.449 1.00 96.31 90 TRP A CA 1
ATOM 718 C C . TRP A 1 90 ? 1.736 8.139 4.966 1.00 96.31 90 TRP A C 1
ATOM 720 O O . TRP A 1 90 ? 2.792 8.651 5.336 1.00 96.31 90 TRP A O 1
ATOM 730 N N . VAL A 1 91 ? 1.538 6.828 4.937 1.00 96.94 91 VAL A N 1
ATOM 731 C CA . VAL A 1 91 ? 2.560 5.824 5.244 1.00 96.94 91 VAL A CA 1
ATOM 732 C C . VAL A 1 91 ? 2.615 4.792 4.121 1.00 96.94 91 VAL A C 1
ATOM 734 O O . VAL A 1 91 ? 1.672 4.658 3.341 1.00 96.94 91 VAL A O 1
ATOM 737 N N . HIS A 1 92 ? 3.721 4.060 4.008 1.00 96.44 92 HIS A N 1
ATOM 738 C CA . HIS A 1 92 ? 3.790 2.929 3.083 1.00 96.44 92 HIS A CA 1
ATOM 739 C C . HIS A 1 92 ? 2.864 1.796 3.539 1.00 96.44 92 HIS A C 1
ATOM 741 O O . HIS A 1 92 ? 2.657 1.608 4.736 1.00 96.44 92 HIS A O 1
ATOM 747 N N . LEU A 1 93 ? 2.331 1.022 2.592 1.00 98.00 93 LEU A N 1
ATOM 748 C CA . LEU A 1 93 ? 1.375 -0.052 2.882 1.00 98.00 93 LEU A CA 1
ATOM 749 C C . LEU A 1 93 ? 1.902 -1.101 3.875 1.00 98.00 93 LEU A C 1
ATOM 751 O O . LEU A 1 93 ? 1.159 -1.512 4.761 1.00 98.00 93 LEU A O 1
ATOM 755 N N . ASN A 1 94 ? 3.179 -1.482 3.787 1.00 97.25 94 ASN A N 1
ATOM 756 C CA . ASN A 1 94 ? 3.788 -2.407 4.747 1.00 97.25 94 ASN A CA 1
ATOM 757 C C . ASN A 1 94 ? 3.812 -1.831 6.174 1.00 97.25 94 ASN A C 1
ATOM 759 O O . ASN A 1 94 ? 3.478 -2.535 7.119 1.00 97.25 94 ASN A O 1
ATOM 763 N N . ILE A 1 95 ? 4.120 -0.537 6.320 1.00 97.75 95 ILE A N 1
ATOM 764 C CA . ILE A 1 95 ? 4.100 0.148 7.620 1.00 97.75 95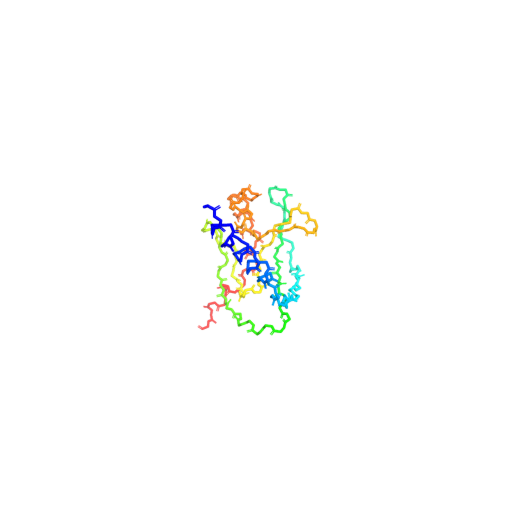 ILE A CA 1
ATOM 765 C C . ILE A 1 95 ? 2.661 0.227 8.143 1.00 97.75 95 ILE A C 1
ATOM 767 O O . ILE A 1 95 ? 2.411 -0.065 9.306 1.00 97.75 95 ILE A O 1
ATOM 771 N N . ALA A 1 96 ? 1.695 0.555 7.280 1.00 98.19 96 ALA A N 1
ATOM 772 C CA . ALA A 1 96 ? 0.285 0.595 7.658 1.00 98.19 96 ALA A CA 1
ATOM 773 C C . ALA A 1 96 ? -0.226 -0.764 8.166 1.00 98.19 96 ALA A C 1
ATOM 775 O O . ALA A 1 96 ? -1.028 -0.807 9.098 1.00 98.19 96 ALA A O 1
ATOM 776 N N . TYR A 1 97 ? 0.240 -1.865 7.569 1.00 98.19 97 TYR A N 1
ATOM 777 C CA . TYR A 1 97 ? -0.057 -3.216 8.039 1.00 98.19 97 TYR A CA 1
ATOM 778 C C . TYR A 1 97 ? 0.595 -3.506 9.398 1.00 98.19 97 TYR A C 1
ATOM 780 O O . TYR A 1 97 ? -0.088 -3.926 10.330 1.00 98.19 97 TYR A O 1
ATOM 788 N N . GLU A 1 98 ? 1.892 -3.219 9.545 1.00 98.06 98 GLU A N 1
ATOM 789 C CA . GLU A 1 98 ? 2.633 -3.398 10.804 1.00 98.06 98 GLU A CA 1
ATOM 790 C C . GLU A 1 98 ? 2.019 -2.597 11.970 1.00 98.06 98 GLU A C 1
ATOM 792 O O . GLU A 1 98 ? 2.013 -3.059 13.113 1.00 98.06 98 GLU A O 1
ATOM 797 N N . GLU A 1 99 ? 1.458 -1.418 11.688 1.00 97.69 99 GLU A N 1
ATOM 798 C CA . GLU A 1 99 ? 0.766 -0.562 12.659 1.00 97.69 99 GLU A CA 1
ATOM 799 C C . GLU A 1 99 ? -0.709 -0.948 12.896 1.00 97.69 99 GLU A C 1
ATOM 801 O O . GLU A 1 99 ? -1.369 -0.370 13.762 1.00 97.69 99 GLU A O 1
ATOM 806 N N . GLY A 1 100 ? -1.240 -1.930 12.159 1.00 97.69 100 GLY A N 1
ATOM 807 C CA . GLY A 1 100 ? -2.624 -2.398 12.276 1.00 97.69 100 GLY A CA 1
ATOM 808 C C . GLY A 1 100 ? -3.674 -1.446 11.693 1.00 97.69 100 GLY A C 1
ATOM 809 O O . GLY A 1 100 ? -4.853 -1.557 12.030 1.00 97.69 100 GLY A O 1
ATOM 810 N N . LEU A 1 101 ? -3.263 -0.504 10.840 1.00 97.81 101 LEU A N 1
ATOM 811 C CA . LEU A 1 101 ? -4.151 0.412 10.111 1.00 97.81 101 LEU A CA 1
ATOM 812 C C . LEU A 1 101 ? -4.806 -0.266 8.903 1.00 97.81 101 LEU A C 1
ATOM 814 O O . LEU A 1 101 ? -5.901 0.113 8.493 1.00 97.81 101 LEU A O 1
ATOM 818 N N . ILE A 1 102 ? -4.121 -1.261 8.345 1.00 98.50 102 ILE A N 1
ATOM 819 C CA . ILE A 1 102 ? -4.587 -2.133 7.270 1.00 98.50 102 ILE A CA 1
ATOM 820 C C . ILE A 1 102 ? -4.576 -3.562 7.804 1.00 98.50 102 ILE A C 1
ATOM 822 O O . ILE A 1 102 ? -3.612 -3.985 8.439 1.00 98.50 102 ILE A O 1
ATOM 826 N N . THR A 1 103 ? -5.654 -4.305 7.572 1.00 98.44 103 THR A N 1
ATOM 827 C CA . THR A 1 103 ? -5.769 -5.707 7.994 1.00 98.44 103 THR A CA 1
ATOM 828 C C . THR A 1 103 ? -5.228 -6.661 6.929 1.00 98.44 103 THR A C 1
ATOM 830 O O . THR A 1 103 ? -5.042 -6.283 5.776 1.00 98.44 103 THR A O 1
ATOM 833 N N . HIS A 1 104 ? -5.010 -7.930 7.283 1.00 98.38 104 HIS A N 1
ATOM 834 C CA . HIS A 1 104 ? -4.635 -8.944 6.290 1.00 98.38 104 HIS A CA 1
ATOM 835 C C . HIS A 1 104 ? -5.731 -9.125 5.217 1.00 98.38 104 HIS A C 1
ATOM 837 O O . HIS A 1 104 ? -5.423 -9.242 4.034 1.00 98.38 104 HIS A O 1
ATOM 843 N N . ASP A 1 105 ? -7.013 -9.057 5.599 1.00 98.62 105 ASP A N 1
ATOM 844 C CA . ASP A 1 105 ? -8.135 -9.111 4.648 1.00 98.62 105 ASP A CA 1
ATOM 845 C C . ASP A 1 105 ? -8.115 -7.921 3.673 1.00 98.62 105 ASP A C 1
ATOM 847 O O . ASP A 1 105 ? -8.397 -8.083 2.485 1.00 98.62 105 ASP A O 1
ATOM 851 N N . ASP A 1 106 ? -7.730 -6.731 4.146 1.00 98.62 106 ASP A N 1
ATOM 852 C CA . ASP A 1 106 ? -7.521 -5.574 3.274 1.00 98.62 106 ASP A CA 1
ATOM 853 C C . ASP A 1 106 ? -6.362 -5.808 2.295 1.00 98.62 106 ASP A C 1
ATOM 855 O O . ASP A 1 106 ? -6.489 -5.438 1.131 1.00 98.62 106 ASP A O 1
ATOM 859 N N . LEU A 1 107 ? -5.257 -6.439 2.719 1.00 98.50 107 LEU A N 1
ATOM 860 C CA . LEU A 1 107 ? -4.147 -6.778 1.814 1.00 98.50 107 LEU A CA 1
ATOM 861 C C . LEU A 1 107 ? -4.607 -7.707 0.686 1.00 98.50 107 LEU A C 1
ATOM 863 O O . LEU A 1 107 ? -4.272 -7.468 -0.473 1.00 98.50 107 LEU A O 1
ATOM 867 N N . LEU A 1 108 ? -5.413 -8.724 1.005 1.00 98.44 108 LEU A N 1
ATOM 868 C CA . LEU A 1 108 ? -5.993 -9.624 0.004 1.00 98.44 108 LEU A CA 1
ATOM 869 C C . LEU A 1 108 ? -6.907 -8.868 -0.972 1.00 98.44 108 LEU A C 1
ATOM 871 O O . LEU A 1 108 ? -6.833 -9.081 -2.182 1.00 98.44 108 LEU A O 1
ATOM 875 N N . ALA A 1 109 ? -7.732 -7.949 -0.467 1.00 98.50 109 ALA A N 1
ATOM 876 C CA . ALA A 1 109 ? -8.626 -7.144 -1.296 1.00 98.50 109 ALA A CA 1
ATOM 877 C C . ALA A 1 109 ? -7.881 -6.088 -2.139 1.00 98.50 109 ALA A C 1
ATOM 879 O O . ALA A 1 109 ? -8.322 -5.745 -3.238 1.00 98.50 109 ALA A O 1
ATOM 880 N N . ILE A 1 110 ? -6.752 -5.569 -1.648 1.00 98.38 110 ILE A N 1
ATOM 881 C CA . ILE A 1 110 ? -5.833 -4.715 -2.410 1.00 98.38 110 ILE A CA 1
ATOM 882 C C . ILE A 1 110 ? -5.203 -5.531 -3.541 1.00 98.38 110 ILE A C 1
ATOM 884 O O . ILE A 1 110 ? -5.258 -5.104 -4.690 1.00 98.38 110 ILE A O 1
ATOM 888 N N . ALA A 1 111 ? -4.672 -6.722 -3.250 1.00 97.50 111 ALA A N 1
ATOM 889 C CA . ALA A 1 111 ? -4.100 -7.610 -4.261 1.00 97.50 111 ALA A CA 1
ATOM 890 C C . ALA A 1 111 ? -5.117 -7.975 -5.356 1.00 97.50 111 ALA A C 1
ATOM 892 O O . ALA A 1 111 ? -4.806 -7.914 -6.544 1.00 97.50 111 ALA A O 1
ATOM 893 N N . GLU A 1 112 ? -6.360 -8.290 -4.982 1.00 97.44 112 GLU A N 1
ATOM 894 C CA . GLU A 1 112 ? -7.430 -8.575 -5.943 1.00 97.44 112 GLU A CA 1
ATOM 895 C C . GLU A 1 112 ? -7.754 -7.364 -6.835 1.00 97.44 112 GLU A C 1
ATOM 897 O O . GLU A 1 112 ? -7.911 -7.513 -8.049 1.00 97.44 112 GLU A O 1
ATOM 902 N N . ALA A 1 113 ? -7.819 -6.160 -6.258 1.00 97.50 113 ALA A N 1
ATOM 903 C CA . ALA A 1 113 ? -8.061 -4.928 -7.011 1.00 97.50 113 ALA A CA 1
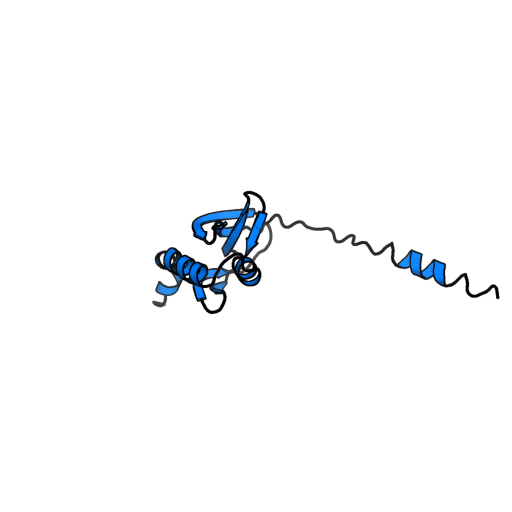ATOM 904 C C . ALA A 1 113 ? -6.918 -4.595 -7.986 1.00 97.50 113 ALA A C 1
ATOM 906 O O . ALA A 1 113 ? -7.145 -3.977 -9.030 1.00 97.50 113 ALA A O 1
ATOM 907 N N . GLU A 1 114 ? -5.702 -5.018 -7.653 1.00 95.00 114 GLU A N 1
ATOM 908 C CA . GLU A 1 114 ? -4.483 -4.713 -8.394 1.00 95.00 114 GLU A CA 1
ATOM 909 C C . GLU A 1 114 ? -4.133 -5.767 -9.452 1.00 95.00 114 GLU A C 1
ATOM 911 O O . GLU A 1 114 ? -3.458 -5.443 -10.431 1.00 95.00 114 GLU A O 1
ATOM 916 N N . ALA A 1 115 ? -4.669 -6.986 -9.333 1.00 93.56 115 ALA A N 1
ATOM 917 C CA . ALA A 1 115 ? -4.441 -8.092 -10.262 1.00 93.56 115 ALA A CA 1
ATOM 918 C C . ALA A 1 115 ? -4.625 -7.742 -11.760 1.00 93.56 115 ALA A C 1
ATOM 920 O O . ALA A 1 115 ? -3.818 -8.197 -12.570 1.00 93.56 115 ALA A O 1
ATOM 921 N N . PRO A 1 116 ? -5.606 -6.915 -12.188 1.00 91.31 116 PRO A N 1
ATOM 922 C CA . PRO A 1 116 ? -5.742 -6.528 -13.598 1.00 91.31 116 PRO A CA 1
ATOM 923 C C . PRO A 1 116 ? -4.591 -5.668 -14.143 1.00 91.31 116 PRO A C 1
ATOM 925 O O . PRO A 1 116 ? -4.478 -5.502 -15.358 1.00 91.31 116 PRO A O 1
ATOM 928 N N . TYR A 1 117 ? -3.778 -5.081 -13.264 1.00 88.12 117 TYR A N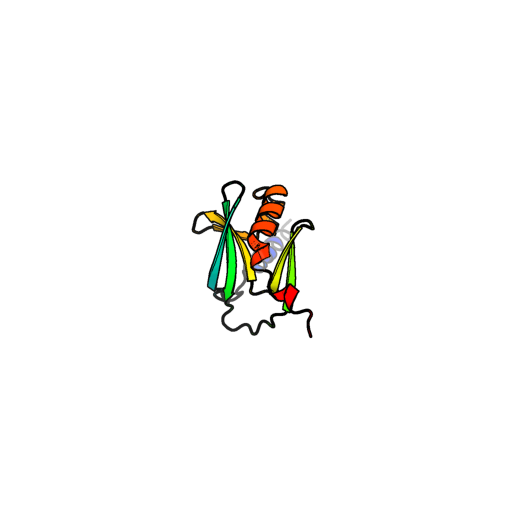 1
ATOM 929 C CA . TYR A 1 117 ? -2.675 -4.189 -13.618 1.00 88.12 117 TYR A CA 1
ATOM 930 C C . TYR A 1 117 ? -1.311 -4.873 -13.528 1.00 88.12 117 TYR A C 1
ATOM 932 O O . TYR A 1 117 ? -0.314 -4.271 -13.926 1.00 88.12 117 TYR A O 1
ATOM 940 N N . ASP A 1 118 ? -1.243 -6.109 -13.032 1.00 83.62 118 ASP A N 1
ATOM 941 C CA . ASP A 1 118 ? -0.024 -6.916 -13.007 1.00 83.62 118 ASP A CA 1
ATOM 942 C C . ASP A 1 118 ? 0.305 -7.453 -14.410 1.00 83.62 118 ASP A C 1
ATOM 944 O O . ASP A 1 118 ? 0.088 -8.610 -14.767 1.00 83.62 118 ASP A O 1
ATOM 948 N N . ASN A 1 119 ? 0.762 -6.548 -15.269 1.00 71.12 119 ASN A N 1
ATOM 949 C CA . ASN A 1 119 ? 1.087 -6.828 -16.661 1.00 71.12 119 ASN A CA 1
ATOM 950 C C . ASN A 1 119 ? 2.539 -7.276 -16.856 1.00 71.12 119 ASN A C 1
ATOM 952 O O . ASN A 1 119 ? 2.822 -7.946 -17.842 1.00 71.12 119 ASN A O 1
ATOM 956 N N . LEU A 1 120 ? 3.433 -6.974 -15.912 1.00 66.12 120 LEU A N 1
ATOM 957 C CA . LEU A 1 120 ? 4.850 -7.338 -16.000 1.00 66.12 120 LEU A CA 1
ATOM 958 C C . LEU A 1 120 ? 5.106 -8.824 -15.731 1.00 66.12 120 LEU A C 1
ATOM 960 O O . LEU A 1 120 ? 6.123 -9.352 -16.169 1.00 66.12 120 LEU A O 1
ATOM 964 N N . LYS A 1 121 ? 4.172 -9.517 -15.075 1.00 53.75 121 LYS A N 1
ATOM 965 C CA . LYS A 1 121 ? 4.208 -10.975 -14.927 1.00 53.75 121 LYS A CA 1
ATOM 966 C C . LYS A 1 121 ? 3.851 -11.727 -16.216 1.00 53.75 121 LYS A C 1
ATOM 968 O O . LYS A 1 121 ? 4.274 -12.862 -16.400 1.00 53.75 121 LYS A O 1
ATOM 973 N N . ASN A 1 122 ? 3.087 -11.105 -17.118 1.00 47.12 122 ASN A N 1
ATOM 974 C CA . ASN A 1 122 ? 2.644 -11.739 -18.367 1.00 47.12 122 ASN A CA 1
ATOM 975 C C . ASN A 1 122 ? 3.694 -11.694 -19.485 1.00 47.12 122 ASN A C 1
ATOM 977 O O . ASN A 1 122 ? 3.501 -12.341 -20.511 1.00 47.12 122 ASN A O 1
ATOM 981 N N . ASP A 1 123 ? 4.804 -10.986 -19.276 1.00 48.78 123 ASP A N 1
ATOM 982 C CA . ASP A 1 123 ? 5.897 -10.898 -20.239 1.00 48.78 123 ASP A CA 1
ATOM 983 C C . ASP A 1 123 ? 6.931 -12.032 -20.059 1.00 48.78 123 ASP A C 1
ATOM 985 O O . ASP A 1 123 ? 8.018 -11.944 -20.611 1.00 48.78 123 ASP A O 1
ATOM 989 N N . GLU A 1 124 ? 6.623 -13.145 -19.375 1.00 40.09 124 GLU A N 1
ATOM 990 C CA . GLU A 1 124 ? 7.424 -14.392 -19.448 1.00 40.09 124 GLU A CA 1
ATOM 991 C C . GLU A 1 124 ? 7.301 -15.126 -20.815 1.00 40.09 124 GLU A C 1
ATOM 993 O O . GLU A 1 124 ? 7.420 -16.347 -20.909 1.00 40.09 124 GLU A O 1
ATOM 998 N N . GLU A 1 125 ? 7.115 -14.374 -21.903 1.00 35.47 125 GLU A N 1
ATOM 999 C CA . GLU A 1 125 ? 7.522 -14.750 -23.261 1.00 35.47 125 GLU A CA 1
ATOM 1000 C C . GLU A 1 125 ? 8.747 -13.899 -23.674 1.00 35.47 125 GLU A C 1
ATOM 1002 O O . GLU A 1 125 ? 8.649 -13.031 -24.542 1.00 35.47 125 GLU A O 1
ATOM 1007 N N . TRP A 1 126 ? 9.913 -14.140 -23.060 1.00 41.12 126 TRP A N 1
ATOM 1008 C CA . TRP A 1 126 ? 11.218 -13.705 -23.595 1.00 41.12 126 TRP A CA 1
ATOM 1009 C C . TRP A 1 126 ? 12.132 -14.904 -23.851 1.00 41.12 126 TRP A C 1
ATOM 1011 O O . TRP A 1 126 ? 12.354 -15.702 -22.912 1.00 41.12 126 TRP A O 1
#

Radius of gyration: 22.6 Å; Cα contacts (8 Å, |Δi|>4): 172; chains: 1; bounding box: 52×37×70 Å

pLDDT: mean 78.48, std 22.17, range [35.47, 98.62]

Organism: NCBI:txid2840751

Sequence (126 aa):
MKKLLKLVLVAAAVLCCLSFAACEQRETTIIHTVRTVGTYSGYRVDCVWFEHKDANVVAVVEEYTVDDVYIQTFPDPSYKYLVYLNDKDWVHLNIAYEEGLITHDDLLAIAEAEAPYDNLKNDEEW

Secondary structure (DSSP, 8-state):
--SSSSSHHHHHHHTTS-S----------EEEEEEEEEEETTEEEEEEEEE-SS-----EEEEEEETTEEEEEEEETTEEEEEEEETTEEEEHHHHHHTTSS-HHHHHHHHHHHGGG--TTTT---

Nearest PDB structures (foldseek):
  5eii-assembly2_G  TM=3.536E-01  e=4.750E+00  Saccharomyces cerevisiae

Foldseek 3Di:
DPPPPPPVVVVVVVVPPPPDPPVPPVQPWDKAFPDFLQAALNWTKTKIFTDGPPDPDDWDFDFDDAPNQTAATDTPDGIFMWTDPDPVDIDGPNVCDVVVVGDPVNSNSNSVSRVVVRCVVVVVPD

Mean predicted aligned error: 12.32 Å